Protein AF-A0A537EIB9-F1 (afdb_monomer_lite)

Foldseek 3Di:
DDPPDDFDKAKEWEFPAKEWFPALVRQLVDPDPSVVPDQAAKDLPQQQDPPPGGDPPGFQKMKGKWAFQDKDWDADPVPRAIWIWTWTHHVPGIHIYTYHPVRYDDDDDHRIMMTGITRMDMDTD

Sequence (125 aa):
MKLPAEASVQLAAFPDRLYAYDDQKQMRSSGHWTKDMAPESCIPSGTFHPKTGILDPPNPDIMFCGKVQEVSKLTNSVTAQQFYWALVRTLGGELDVVADPSIVTGTIKAGGIVGARSWMSGRLK

pLDDT: mean 95.41, std 4.85, range [72.38, 98.81]

Radius of gyration: 15.2 Å; chains: 1; bounding box: 36×33×42 Å

Structure (mmCIF, N/CA/C/O backbone):
data_AF-A0A537EIB9-F1
#
_entry.id   AF-A0A537EIB9-F1
#
loop_
_atom_site.group_PDB
_atom_site.id
_atom_site.type_symbol
_atom_site.label_atom_id
_atom_site.label_alt_id
_atom_site.label_comp_id
_atom_site.label_asym_id
_atom_site.label_entity_id
_atom_site.label_seq_id
_atom_site.pdbx_PDB_ins_code
_atom_site.Cartn_x
_atom_site.Cartn_y
_atom_site.Cartn_z
_atom_site.occupancy
_atom_site.B_iso_or_equiv
_atom_site.auth_seq_id
_atom_site.auth_comp_id
_atom_site.auth_asym_id
_atom_site.auth_atom_id
_atom_site.pdbx_PDB_model_num
ATOM 1 N N . MET A 1 1 ? -16.775 -14.042 -22.908 1.00 72.38 1 MET A N 1
ATOM 2 C CA . MET A 1 1 ? -16.289 -12.721 -23.364 1.00 72.38 1 MET A CA 1
ATOM 3 C C . MET A 1 1 ? -15.486 -12.925 -24.646 1.00 72.38 1 MET A C 1
ATOM 5 O O . MET A 1 1 ? -14.662 -13.829 -24.665 1.00 72.38 1 MET A O 1
ATOM 9 N N . LYS A 1 2 ? -15.766 -12.179 -25.727 1.00 89.38 2 LYS A N 1
ATOM 10 C CA . LYS A 1 2 ? -14.902 -12.157 -26.926 1.00 89.38 2 LYS A CA 1
ATOM 11 C C . LYS A 1 2 ? -13.831 -11.086 -26.721 1.00 89.38 2 LYS A C 1
ATOM 13 O O . LYS A 1 2 ? -14.170 -10.021 -26.229 1.00 89.38 2 LYS A O 1
ATOM 18 N N . LEU A 1 3 ? -12.580 -11.383 -27.060 1.00 93.12 3 LEU A N 1
ATOM 19 C CA . LEU A 1 3 ? -11.451 -10.462 -26.897 1.00 93.12 3 LEU A CA 1
ATOM 20 C C . LEU A 1 3 ? -11.145 -9.721 -28.216 1.00 93.12 3 LEU A C 1
ATOM 22 O O . LEU A 1 3 ? -11.345 -10.321 -29.276 1.00 93.12 3 LEU A O 1
ATOM 26 N N . PRO A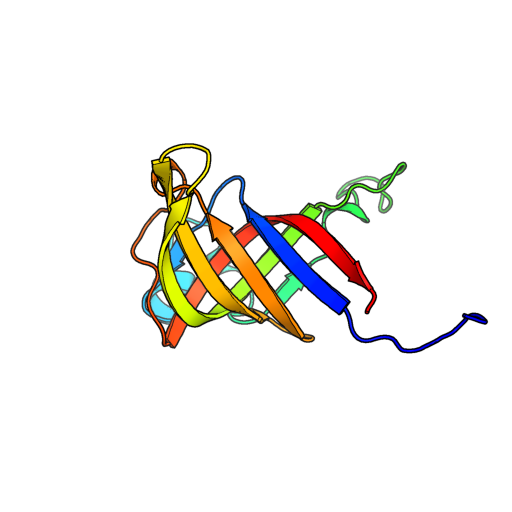 1 4 ? -10.637 -8.469 -28.166 1.00 92.06 4 PRO A N 1
ATOM 27 C CA . PRO A 1 4 ? -10.420 -7.647 -26.964 1.00 92.06 4 PRO A CA 1
ATOM 28 C C . PRO A 1 4 ? -11.741 -7.129 -26.361 1.00 92.06 4 PRO A C 1
ATOM 30 O O . PRO A 1 4 ? -12.714 -6.930 -27.084 1.00 92.06 4 PRO A O 1
ATOM 33 N N . ALA A 1 5 ? -11.780 -6.934 -25.039 1.00 91.50 5 ALA A N 1
ATOM 34 C CA . ALA A 1 5 ? -12.954 -6.434 -24.320 1.00 91.50 5 ALA A CA 1
ATOM 35 C C . ALA A 1 5 ? -12.559 -5.527 -23.152 1.00 91.50 5 ALA A C 1
ATOM 37 O O . ALA A 1 5 ? -11.521 -5.731 -22.524 1.00 91.50 5 ALA A O 1
ATOM 38 N N . GLU A 1 6 ? -13.429 -4.570 -22.841 1.00 91.50 6 GLU A N 1
ATOM 39 C CA . GLU A 1 6 ? -13.375 -3.790 -21.607 1.00 91.50 6 GLU A CA 1
ATOM 40 C C . GLU A 1 6 ? -14.155 -4.514 -20.507 1.00 91.50 6 GLU A C 1
ATOM 42 O O . GLU A 1 6 ? -15.215 -5.097 -20.752 1.00 91.50 6 GLU A O 1
ATOM 47 N N . ALA A 1 7 ? -13.625 -4.491 -19.287 1.00 90.50 7 ALA A N 1
ATOM 48 C CA . ALA A 1 7 ? -14.247 -5.123 -18.136 1.00 90.50 7 ALA A CA 1
ATOM 49 C C . ALA A 1 7 ? -13.967 -4.316 -16.871 1.00 90.50 7 ALA A C 1
ATOM 51 O O . ALA A 1 7 ? -12.869 -3.793 -16.685 1.00 90.50 7 ALA A O 1
ATOM 52 N N . SER A 1 8 ? -14.946 -4.261 -15.969 1.00 91.38 8 SER A N 1
ATOM 53 C CA . SER A 1 8 ? -14.703 -3.775 -14.615 1.00 91.38 8 SER A CA 1
ATOM 54 C C . SER A 1 8 ? -14.006 -4.858 -13.800 1.00 91.38 8 SER A C 1
ATOM 56 O O . SER A 1 8 ? -14.474 -5.996 -13.720 1.00 91.38 8 SER A O 1
ATOM 58 N N . VAL A 1 9 ? -12.908 -4.481 -13.156 1.00 92.88 9 VAL A N 1
ATOM 59 C CA . VAL A 1 9 ? -12.118 -5.357 -12.294 1.00 92.88 9 VAL A CA 1
ATOM 60 C C . VAL A 1 9 ? -12.061 -4.763 -10.892 1.00 92.88 9 VAL A C 1
ATOM 62 O O . VAL A 1 9 ? -11.925 -3.553 -10.730 1.00 92.88 9 VAL A O 1
ATOM 65 N N . GLN A 1 10 ? -12.190 -5.612 -9.876 1.00 94.44 10 GLN A N 1
ATOM 66 C CA . GLN A 1 10 ? -11.785 -5.261 -8.516 1.00 94.44 10 GLN A CA 1
ATOM 67 C C . GLN A 1 10 ? -10.323 -5.674 -8.343 1.00 94.44 10 GLN A C 1
ATOM 69 O O . GLN A 1 10 ? -9.986 -6.825 -8.624 1.00 94.44 10 GLN A O 1
ATOM 74 N N . LEU A 1 11 ? -9.471 -4.736 -7.929 1.00 96.00 11 LEU A N 1
ATOM 75 C CA . LEU A 1 11 ? -8.037 -4.949 -7.741 1.00 96.00 11 LEU A CA 1
ATOM 76 C C . LEU A 1 11 ? -7.682 -4.822 -6.263 1.00 96.00 11 LEU A C 1
ATOM 78 O O . LEU A 1 11 ? -8.024 -3.825 -5.633 1.00 96.00 11 LEU A O 1
ATOM 82 N N . ALA A 1 12 ? -6.952 -5.807 -5.744 1.00 97.81 12 ALA A N 1
ATOM 83 C CA . ALA A 1 12 ? -6.370 -5.777 -4.411 1.00 97.81 12 ALA A CA 1
ATOM 84 C C . ALA A 1 12 ? -4.853 -5.983 -4.479 1.00 97.81 12 ALA A C 1
ATOM 86 O O . ALA A 1 12 ? -4.371 -6.878 -5.178 1.00 97.81 12 ALA A O 1
ATOM 87 N N . ALA A 1 13 ? -4.116 -5.172 -3.727 1.00 98.12 13 ALA A N 1
ATOM 88 C CA . ALA A 1 13 ? -2.674 -5.237 -3.563 1.00 98.12 13 ALA A CA 1
ATOM 89 C C . ALA A 1 13 ? -2.308 -5.630 -2.127 1.00 98.12 13 ALA A C 1
ATOM 91 O O . ALA A 1 13 ? -2.812 -5.066 -1.151 1.00 98.12 13 ALA A O 1
ATOM 92 N N . PHE A 1 14 ? -1.387 -6.583 -2.026 1.00 98.31 14 PHE A N 1
ATOM 93 C CA . PHE A 1 14 ? -0.871 -7.141 -0.784 1.00 98.31 14 PHE A CA 1
ATOM 94 C C . PHE A 1 14 ? 0.626 -6.818 -0.711 1.00 98.31 14 PHE A C 1
ATOM 96 O O . PHE A 1 14 ? 1.432 -7.472 -1.384 1.00 9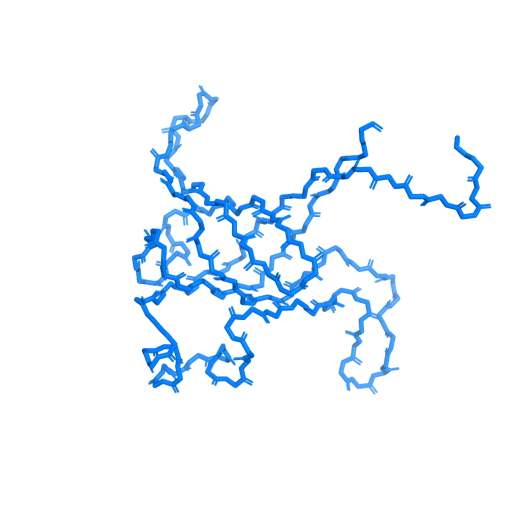8.31 14 PHE A O 1
ATOM 103 N N . PRO A 1 15 ? 1.004 -5.749 0.007 1.00 98.31 15 PRO A N 1
ATOM 104 C CA . PRO A 1 15 ? 2.375 -5.288 0.042 1.00 98.31 15 PRO A CA 1
ATOM 105 C C . PRO A 1 15 ? 3.281 -6.221 0.839 1.00 98.31 15 PRO A C 1
ATOM 107 O O . PRO A 1 15 ? 2.872 -6.780 1.851 1.00 98.31 15 PRO A O 1
ATOM 110 N N . ASP A 1 16 ? 4.536 -6.337 0.406 1.00 96.50 16 ASP A N 1
ATOM 111 C CA . ASP A 1 16 ? 5.623 -6.888 1.230 1.00 96.50 16 ASP A CA 1
ATOM 112 C C . ASP A 1 16 ? 6.195 -5.819 2.182 1.00 96.50 16 ASP A C 1
ATOM 114 O O . ASP A 1 16 ? 6.707 -6.116 3.263 1.00 96.50 16 ASP A O 1
ATOM 118 N N . ARG A 1 17 ? 6.074 -4.552 1.779 1.00 96.50 17 ARG A N 1
ATOM 119 C CA . ARG A 1 17 ? 6.420 -3.354 2.529 1.00 96.50 17 ARG A CA 1
ATOM 120 C C . ARG A 1 17 ? 5.575 -2.181 2.054 1.00 96.50 17 ARG A C 1
ATOM 122 O O . ARG A 1 17 ? 5.382 -1.993 0.852 1.00 96.50 17 ARG A O 1
ATOM 129 N N . LEU A 1 18 ? 5.132 -1.354 2.997 1.00 98.62 18 LEU A N 1
ATOM 130 C CA . LEU A 1 18 ? 4.366 -0.149 2.700 1.00 98.62 18 LEU A CA 1
ATOM 131 C C . LEU A 1 18 ? 4.975 1.063 3.401 1.00 98.62 18 LEU A C 1
ATOM 133 O O . LEU A 1 18 ? 5.170 1.069 4.616 1.00 98.62 18 LEU A O 1
ATOM 137 N N . TYR A 1 19 ? 5.237 2.108 2.625 1.00 98.75 19 TYR A N 1
ATOM 138 C CA . TYR A 1 19 ? 5.652 3.410 3.128 1.00 98.75 19 TYR A CA 1
ATOM 139 C C . TYR A 1 19 ? 4.477 4.374 3.054 1.00 98.75 19 TYR A C 1
ATOM 141 O O . TYR A 1 19 ? 3.892 4.535 1.986 1.00 98.75 19 TYR A O 1
ATOM 149 N N . ALA A 1 20 ? 4.139 5.010 4.170 1.00 98.75 20 ALA A N 1
ATOM 150 C CA . ALA A 1 20 ? 3.068 5.988 4.254 1.00 98.75 20 ALA A CA 1
ATOM 151 C C . ALA A 1 20 ? 3.634 7.376 4.564 1.00 98.75 20 ALA A C 1
ATOM 153 O O . ALA A 1 20 ? 4.481 7.538 5.446 1.00 98.75 20 ALA A O 1
ATOM 154 N N . TYR A 1 21 ? 3.135 8.368 3.836 1.00 98.75 21 TYR A N 1
ATOM 155 C CA . TYR A 1 21 ? 3.555 9.756 3.913 1.00 98.75 21 TYR A CA 1
ATOM 156 C C . TYR A 1 21 ? 2.354 10.677 4.097 1.00 98.75 21 TYR A C 1
ATOM 158 O O . TYR A 1 21 ? 1.277 10.454 3.539 1.00 98.75 21 TYR A O 1
ATOM 166 N N . ASP A 1 22 ? 2.574 11.765 4.820 1.00 98.38 22 ASP A N 1
ATOM 167 C CA . ASP A 1 22 ? 1.608 12.830 5.020 1.00 98.38 22 ASP A CA 1
ATOM 168 C C . ASP A 1 22 ? 1.302 13.577 3.724 1.00 98.38 22 ASP A C 1
ATOM 170 O O . ASP A 1 22 ? 0.151 13.941 3.488 1.00 98.38 22 ASP A O 1
ATOM 174 N N . ASP A 1 23 ? 2.330 13.809 2.906 1.00 98.19 23 ASP A N 1
ATOM 175 C CA . ASP A 1 23 ? 2.252 14.551 1.656 1.00 98.19 23 ASP A CA 1
ATOM 176 C C . ASP A 1 23 ? 3.433 14.228 0.717 1.00 98.19 23 ASP A C 1
ATOM 178 O O . ASP A 1 23 ? 4.346 13.449 1.021 1.00 98.19 23 ASP A O 1
ATOM 182 N N . GLN A 1 24 ? 3.422 14.854 -0.463 1.00 98.00 24 GLN A N 1
ATOM 183 C CA . GLN A 1 24 ? 4.467 14.676 -1.470 1.00 98.00 24 GLN A CA 1
ATOM 184 C C . GLN A 1 24 ? 5.833 15.199 -1.007 1.00 98.00 24 GLN A C 1
ATOM 186 O O . GLN A 1 24 ? 6.859 14.669 -1.438 1.00 98.00 24 GLN A O 1
ATOM 191 N N . LYS A 1 25 ? 5.876 16.225 -0.150 1.00 98.19 25 LYS A N 1
ATOM 192 C CA . LYS A 1 25 ? 7.132 16.792 0.351 1.00 98.19 25 LYS A CA 1
ATOM 193 C C . LYS A 1 25 ? 7.836 15.774 1.243 1.00 98.19 25 LYS A C 1
ATOM 195 O O . LYS A 1 25 ? 9.016 15.509 1.028 1.00 98.19 25 LYS A O 1
ATOM 200 N N . GLN A 1 26 ? 7.115 15.145 2.170 1.00 98.44 26 GLN A N 1
ATOM 201 C CA . GLN A 1 26 ? 7.667 14.088 3.014 1.00 98.44 26 GLN A CA 1
ATOM 202 C C . GLN A 1 26 ? 8.128 12.884 2.182 1.00 98.44 26 GLN A C 1
ATOM 204 O O . GLN A 1 26 ? 9.226 12.380 2.411 1.00 98.44 26 GLN A O 1
ATOM 209 N N . MET A 1 27 ? 7.348 12.467 1.175 1.00 98.38 27 MET A N 1
ATOM 210 C CA . MET A 1 27 ? 7.746 11.392 0.256 1.00 98.38 27 MET A CA 1
ATOM 211 C C . MET A 1 27 ? 9.072 11.711 -0.454 1.00 98.38 27 MET A C 1
ATOM 213 O O . MET A 1 27 ? 9.986 10.886 -0.461 1.00 98.38 27 MET A O 1
ATOM 217 N N . ARG A 1 28 ? 9.207 12.924 -1.008 1.00 98.12 28 ARG A N 1
ATOM 218 C CA . ARG A 1 28 ? 10.409 13.398 -1.722 1.00 98.12 28 ARG A CA 1
ATOM 219 C C . ARG A 1 28 ? 11.633 13.534 -0.816 1.00 98.12 28 ARG A C 1
ATOM 221 O O . ARG A 1 28 ? 12.749 13.315 -1.271 1.00 98.12 28 ARG A O 1
ATOM 228 N N . SER A 1 29 ? 11.433 13.885 0.452 1.00 97.56 29 SER A N 1
ATOM 229 C CA . SER A 1 29 ? 12.501 13.967 1.455 1.00 97.56 29 SER A CA 1
ATOM 230 C C . SER A 1 29 ? 12.805 12.628 2.137 1.00 97.56 29 SER A C 1
ATOM 232 O O . SER A 1 29 ? 13.679 12.578 3.001 1.00 97.56 29 SER A O 1
ATOM 234 N N . SER A 1 30 ? 12.105 11.547 1.780 1.00 96.56 30 SER A N 1
ATOM 235 C CA . SER A 1 30 ? 12.338 10.229 2.368 1.00 96.56 30 SER A CA 1
ATOM 236 C C . SER A 1 30 ? 13.618 9.570 1.837 1.00 96.56 30 SER A C 1
ATOM 238 O O . SER A 1 30 ? 14.097 9.863 0.742 1.00 96.56 30 SER A O 1
ATOM 240 N N . GLY A 1 31 ? 14.164 8.624 2.604 1.00 96.25 31 GLY A N 1
ATOM 241 C CA . GLY A 1 31 ? 15.274 7.764 2.172 1.00 96.25 31 GLY A CA 1
ATOM 242 C C . GLY A 1 31 ? 14.827 6.537 1.368 1.00 96.25 31 GLY A C 1
ATOM 243 O O . GLY A 1 31 ? 15.560 5.553 1.308 1.00 96.25 31 GLY A O 1
ATOM 244 N N . HIS A 1 32 ? 13.605 6.530 0.832 1.00 96.06 32 HIS A N 1
ATOM 245 C CA . HIS A 1 32 ? 12.984 5.369 0.186 1.00 96.06 32 HIS A CA 1
ATOM 246 C C . HIS A 1 32 ? 12.915 5.572 -1.333 1.00 96.06 32 HIS A C 1
ATOM 248 O O . HIS A 1 32 ? 12.955 6.703 -1.807 1.00 96.06 32 HIS A O 1
ATOM 254 N N . TRP A 1 33 ? 12.798 4.490 -2.109 1.00 94.88 33 TRP A N 1
ATOM 255 C CA . TRP A 1 33 ? 12.755 4.555 -3.584 1.00 94.88 33 TRP A CA 1
ATOM 256 C C . TRP A 1 33 ? 11.573 5.374 -4.126 1.00 94.88 33 TRP A C 1
ATOM 258 O O . TRP A 1 33 ? 11.640 5.949 -5.208 1.00 94.88 33 TRP A O 1
ATOM 268 N N . THR A 1 34 ? 10.499 5.480 -3.348 1.00 97.19 34 THR A N 1
ATOM 269 C CA . THR A 1 34 ? 9.303 6.285 -3.642 1.00 97.19 34 THR A CA 1
ATOM 270 C C . THR A 1 34 ? 9.620 7.774 -3.826 1.00 97.19 34 THR A C 1
ATOM 272 O O . THR A 1 34 ? 8.879 8.478 -4.517 1.00 97.19 34 THR A O 1
ATOM 275 N N . LYS A 1 35 ? 10.740 8.265 -3.265 1.00 97.62 35 LYS A N 1
ATOM 276 C CA . LYS A 1 35 ? 11.197 9.653 -3.414 1.00 97.62 35 LYS A CA 1
ATOM 277 C C . LYS A 1 35 ? 11.424 10.043 -4.875 1.00 97.62 35 LYS A C 1
ATOM 279 O O . LYS A 1 35 ? 11.299 11.221 -5.195 1.00 97.62 35 LYS A O 1
ATOM 284 N N . ASP A 1 36 ? 11.696 9.073 -5.746 1.00 96.69 36 ASP A N 1
ATOM 285 C CA . ASP A 1 36 ? 11.977 9.281 -7.168 1.00 96.69 36 ASP A CA 1
ATOM 286 C C . ASP A 1 36 ? 10.741 9.005 -8.055 1.00 96.69 36 ASP A C 1
ATOM 288 O O . ASP A 1 36 ? 10.793 9.178 -9.270 1.00 96.69 36 ASP A O 1
ATOM 292 N N . MET A 1 37 ? 9.596 8.626 -7.466 1.00 96.50 37 MET A N 1
ATOM 293 C CA . MET A 1 37 ? 8.364 8.280 -8.194 1.00 96.50 37 MET A CA 1
ATOM 294 C C . MET A 1 37 ? 7.290 9.369 -8.130 1.00 96.50 37 MET A C 1
ATOM 296 O O . MET A 1 37 ? 7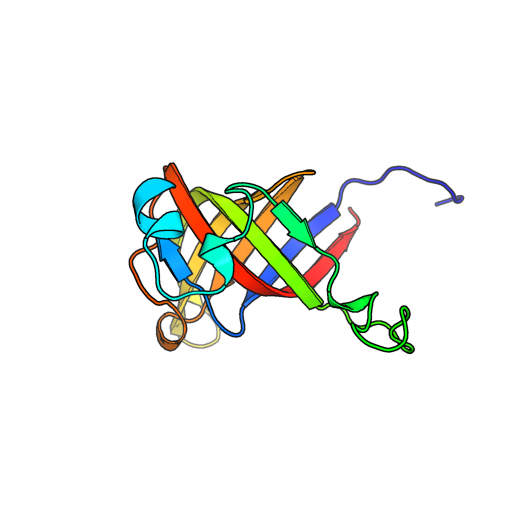.238 10.165 -7.194 1.00 96.50 37 MET A O 1
ATOM 300 N N . ALA A 1 38 ? 6.403 9.453 -9.123 1.00 97.62 38 ALA A N 1
ATOM 301 C CA . ALA A 1 38 ? 5.260 10.367 -9.048 1.00 97.62 38 ALA A CA 1
ATOM 302 C C . ALA A 1 38 ? 4.294 9.941 -7.916 1.00 97.62 38 ALA A C 1
ATOM 304 O O . ALA A 1 38 ? 4.124 8.739 -7.716 1.00 97.62 38 ALA A O 1
ATOM 305 N N . PRO A 1 39 ? 3.644 10.882 -7.194 1.00 97.25 39 PRO A N 1
ATOM 306 C CA . PRO A 1 39 ? 2.708 10.573 -6.098 1.00 97.25 39 PRO A CA 1
ATOM 307 C C . PRO A 1 39 ? 1.576 9.614 -6.467 1.00 97.25 39 PRO A C 1
ATOM 309 O O . PRO A 1 39 ? 1.071 8.900 -5.612 1.00 97.25 39 PRO A O 1
ATOM 312 N N . GLU A 1 40 ? 1.181 9.629 -7.737 1.00 98.31 40 GLU A N 1
ATOM 313 C CA . GLU A 1 40 ? 0.278 8.668 -8.353 1.00 98.31 40 GLU A CA 1
ATOM 314 C C . GLU A 1 40 ? 1.056 8.042 -9.516 1.00 98.31 40 GLU A C 1
ATOM 316 O O . GLU A 1 40 ? 1.362 8.708 -10.504 1.00 98.31 40 GLU A O 1
ATOM 321 N N . SER A 1 41 ? 1.470 6.788 -9.366 1.00 97.44 41 SER A N 1
ATOM 322 C CA . SE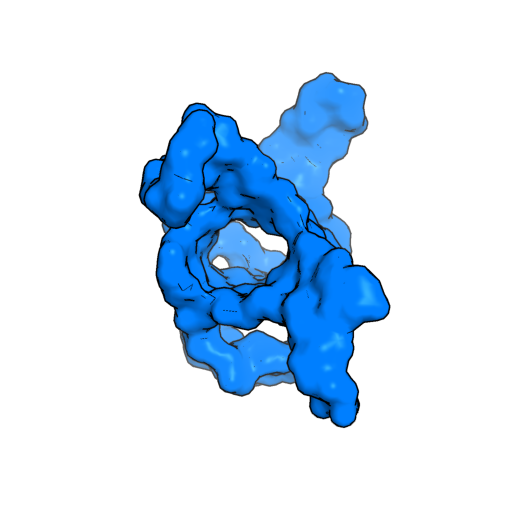R A 1 41 ? 2.224 6.035 -10.373 1.00 97.44 41 SER A CA 1
ATOM 323 C C . SER A 1 41 ? 2.000 4.542 -10.184 1.00 97.44 41 SER A C 1
ATOM 325 O O . SER A 1 41 ? 1.829 4.084 -9.059 1.00 97.44 41 SE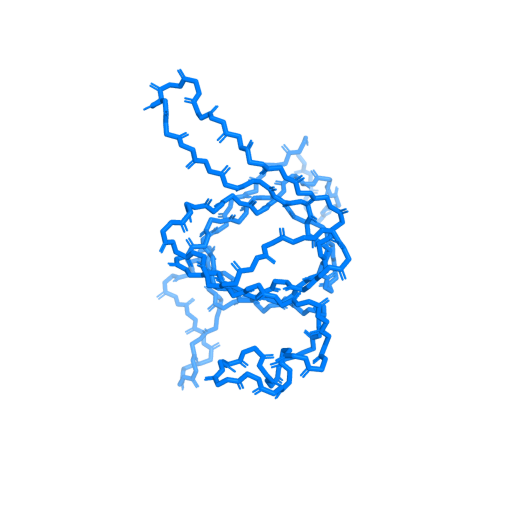R A O 1
ATOM 327 N N . CYS A 1 42 ? 1.997 3.786 -11.278 1.00 95.62 42 CYS A N 1
ATOM 328 C CA . CYS A 1 42 ? 1.819 2.340 -11.261 1.00 95.62 42 CYS A CA 1
ATOM 329 C C . CYS A 1 42 ? 2.760 1.711 -12.292 1.00 95.62 42 CYS A C 1
ATOM 331 O O . CYS A 1 42 ? 2.735 2.080 -13.467 1.00 95.62 42 CYS A O 1
ATOM 333 N N . ILE A 1 43 ? 3.622 0.805 -11.838 1.00 93.31 43 ILE A N 1
ATOM 334 C CA . ILE A 1 43 ? 4.618 0.111 -12.650 1.00 93.31 43 ILE A CA 1
ATOM 335 C C . ILE A 1 43 ? 4.315 -1.390 -12.566 1.00 93.31 43 ILE A C 1
ATOM 337 O O . ILE A 1 43 ? 4.371 -1.949 -11.464 1.00 93.31 43 ILE A O 1
ATOM 341 N N . PRO A 1 44 ? 4.040 -2.068 -13.697 1.00 92.12 44 PRO A N 1
ATOM 342 C CA . PRO A 1 44 ? 3.847 -3.515 -13.738 1.00 92.12 44 PRO A CA 1
ATOM 343 C C . PRO A 1 44 ? 5.201 -4.230 -13.600 1.00 92.12 44 PRO A C 1
ATOM 345 O O . PRO A 1 44 ? 5.739 -4.796 -14.548 1.00 92.12 44 PRO A O 1
ATOM 348 N N . SER A 1 45 ? 5.803 -4.164 -12.412 1.00 92.50 45 SER A N 1
ATOM 349 C CA . SER A 1 45 ? 7.146 -4.698 -12.143 1.00 92.50 45 SER A CA 1
ATOM 350 C C . SER A 1 45 ? 7.275 -6.194 -12.435 1.00 92.50 45 SER A C 1
ATOM 352 O O . SER A 1 45 ? 8.365 -6.663 -12.745 1.00 92.50 45 SER A O 1
ATOM 354 N N . GLY A 1 46 ? 6.169 -6.932 -12.387 1.00 93.19 46 GLY A N 1
ATOM 355 C CA . GLY A 1 46 ? 6.109 -8.352 -12.696 1.00 93.19 46 GLY A CA 1
ATOM 356 C C . GLY A 1 46 ? 6.117 -8.710 -14.182 1.00 93.19 46 GLY A C 1
ATOM 357 O O . GLY A 1 46 ? 6.078 -9.891 -14.515 1.00 93.19 46 GLY A O 1
ATOM 358 N N . THR A 1 47 ? 6.189 -7.728 -15.088 1.00 92.12 47 THR A N 1
ATOM 359 C CA . THR A 1 47 ? 6.288 -7.973 -16.540 1.00 92.12 47 THR A CA 1
ATOM 360 C C . THR A 1 47 ? 7.651 -7.606 -17.128 1.00 92.12 47 THR A C 1
ATOM 362 O O . THR A 1 47 ? 7.919 -7.914 -18.287 1.00 92.12 47 THR A O 1
ATOM 365 N N . PHE A 1 48 ? 8.522 -6.940 -16.364 1.00 88.50 48 PHE A N 1
ATOM 366 C CA . PHE A 1 48 ? 9.798 -6.418 -16.852 1.00 88.50 48 PHE A CA 1
ATOM 367 C C . PHE A 1 48 ? 10.942 -6.779 -15.907 1.00 88.50 48 PHE A C 1
ATOM 369 O O . PHE A 1 48 ? 10.857 -6.595 -14.696 1.00 88.50 48 PHE A O 1
ATOM 376 N N . HIS A 1 49 ? 12.058 -7.227 -16.479 1.00 82.44 49 HIS A N 1
ATOM 377 C CA . HIS A 1 49 ? 13.290 -7.462 -15.738 1.00 82.44 49 HIS A CA 1
ATOM 378 C C . HIS A 1 49 ? 14.353 -6.412 -16.123 1.00 82.44 49 HIS A C 1
ATOM 380 O O . HIS A 1 49 ? 14.667 -6.291 -17.311 1.00 82.44 49 HIS A O 1
ATOM 386 N N . PRO A 1 50 ? 14.981 -5.703 -15.159 1.00 77.81 50 PRO A N 1
ATOM 387 C CA . PRO A 1 50 ? 15.884 -4.574 -15.427 1.00 77.81 50 PRO A CA 1
ATOM 388 C C . PRO A 1 50 ? 17.042 -4.840 -16.389 1.00 77.81 50 PRO A C 1
ATOM 390 O O . PRO A 1 50 ? 17.539 -3.907 -17.009 1.00 77.81 50 PRO A O 1
ATOM 393 N N . LYS A 1 51 ? 17.494 -6.094 -16.501 1.00 81.00 51 LYS A N 1
ATOM 394 C CA . LYS A 1 51 ? 18.632 -6.461 -17.359 1.00 81.00 51 LYS A CA 1
ATOM 395 C C . LYS A 1 51 ? 18.225 -7.047 -18.706 1.00 81.00 51 LYS A C 1
ATOM 397 O O . LYS A 1 51 ? 18.953 -6.887 -19.674 1.00 81.00 51 LYS A O 1
ATOM 402 N N . THR A 1 52 ? 17.113 -7.776 -18.749 1.00 83.69 52 THR A N 1
ATOM 403 C CA . THR A 1 52 ? 16.722 -8.595 -19.913 1.00 83.69 52 THR A CA 1
ATOM 404 C C . THR A 1 52 ? 15.509 -8.034 -20.644 1.00 83.69 52 THR A C 1
ATOM 406 O O . THR A 1 52 ? 15.163 -8.530 -21.708 1.00 83.69 52 THR A O 1
ATOM 409 N N . GLY A 1 53 ? 14.846 -7.015 -20.092 1.00 82.62 53 GLY A N 1
ATOM 410 C CA . GLY A 1 53 ? 13.680 -6.372 -20.692 1.00 82.62 53 GLY A CA 1
ATOM 411 C C . GLY A 1 53 ? 12.363 -7.121 -20.481 1.00 82.62 53 GLY A C 1
ATOM 412 O O . GLY A 1 53 ? 11.320 -6.490 -20.385 1.00 82.62 53 GLY A O 1
ATOM 413 N N . ILE A 1 54 ? 12.389 -8.447 -20.353 1.00 86.44 54 ILE A N 1
ATOM 414 C CA . ILE A 1 54 ? 11.191 -9.277 -20.168 1.00 86.44 54 ILE A CA 1
ATOM 415 C C . ILE A 1 54 ? 11.401 -10.195 -18.965 1.00 86.44 54 ILE A C 1
ATOM 417 O O . ILE A 1 54 ? 12.495 -10.743 -18.784 1.00 86.44 54 ILE A O 1
ATOM 421 N N . LEU A 1 55 ? 10.357 -10.331 -18.143 1.00 87.38 55 LEU A N 1
ATOM 422 C CA . LEU A 1 55 ? 10.266 -11.357 -17.108 1.00 87.38 55 LEU A CA 1
ATOM 423 C C . LEU A 1 55 ? 9.384 -12.505 -17.619 1.00 87.38 55 LEU A C 1
ATOM 425 O O . LEU A 1 55 ? 8.217 -12.279 -17.929 1.00 87.38 55 LEU A O 1
ATOM 429 N N . ASP A 1 56 ? 9.952 -13.708 -17.720 1.00 88.19 56 ASP A N 1
ATOM 430 C CA . ASP A 1 56 ? 9.266 -14.911 -18.206 1.00 88.19 56 ASP A CA 1
ATOM 431 C C . ASP A 1 56 ? 9.545 -16.107 -17.264 1.00 88.19 56 ASP A C 1
ATOM 433 O O . ASP A 1 56 ? 10.712 -16.477 -17.096 1.00 88.19 56 ASP A O 1
ATOM 437 N N . PRO A 1 57 ? 8.521 -16.686 -16.606 1.00 90.50 57 PRO A N 1
ATOM 438 C CA . PRO A 1 57 ? 7.121 -16.265 -16.652 1.00 90.50 57 PRO A CA 1
ATOM 439 C C . PRO A 1 57 ? 6.903 -14.915 -15.947 1.00 90.50 57 PRO A C 1
ATOM 441 O O . PRO A 1 57 ? 7.629 -14.591 -14.999 1.00 90.50 57 PRO A O 1
ATOM 444 N N . PRO A 1 58 ? 5.893 -14.129 -16.361 1.00 92.56 58 PRO A N 1
ATOM 445 C CA . PRO A 1 58 ? 5.501 -12.944 -15.615 1.00 92.56 58 PRO A CA 1
ATOM 446 C C . PRO A 1 58 ? 4.982 -13.344 -14.232 1.00 92.56 58 PRO A C 1
ATOM 448 O O . PRO A 1 58 ? 4.476 -14.450 -14.023 1.00 92.56 58 PRO A O 1
ATOM 451 N N . ASN A 1 59 ? 5.067 -12.417 -13.286 1.00 93.94 59 ASN A N 1
ATOM 452 C CA . ASN A 1 59 ? 4.481 -12.572 -11.962 1.00 93.94 59 ASN A CA 1
ATOM 453 C C . ASN A 1 59 ? 3.519 -11.403 -11.676 1.00 93.94 59 ASN A C 1
ATOM 455 O O . ASN A 1 59 ? 3.550 -10.389 -12.373 1.00 93.94 59 ASN A O 1
ATOM 459 N N . PRO A 1 60 ? 2.617 -11.530 -10.695 1.00 94.94 60 PRO A N 1
ATOM 460 C CA . PRO A 1 60 ? 1.616 -10.505 -10.415 1.00 94.94 60 PRO A CA 1
ATOM 461 C C . PRO A 1 60 ? 2.146 -9.398 -9.481 1.00 94.94 60 PRO A C 1
ATOM 463 O O . PRO A 1 60 ? 1.395 -8.894 -8.648 1.00 94.94 60 PRO A O 1
ATOM 466 N N . ASP A 1 61 ? 3.426 -9.024 -9.587 1.00 95.56 61 ASP A N 1
ATOM 467 C CA . ASP A 1 61 ? 3.998 -7.944 -8.779 1.00 95.56 61 ASP A CA 1
ATOM 468 C C . ASP A 1 61 ? 3.785 -6.571 -9.427 1.00 95.56 61 ASP A C 1
ATOM 470 O O . ASP A 1 61 ? 4.077 -6.358 -10.610 1.00 95.56 61 ASP A O 1
ATOM 474 N N . ILE A 1 62 ? 3.420 -5.586 -8.610 1.00 95.25 62 ILE A N 1
ATOM 475 C CA . ILE A 1 62 ? 3.438 -4.167 -8.974 1.00 95.25 62 ILE A CA 1
ATOM 476 C C . ILE A 1 62 ? 4.293 -3.345 -8.024 1.00 95.25 62 ILE A C 1
ATOM 478 O O . ILE A 1 62 ? 4.462 -3.680 -6.851 1.00 95.25 62 ILE A O 1
ATOM 482 N N . MET A 1 63 ? 4.766 -2.211 -8.528 1.00 96.12 63 MET A N 1
ATOM 483 C CA . MET A 1 63 ? 5.311 -1.122 -7.728 1.00 96.12 63 MET A CA 1
ATOM 484 C C . MET A 1 63 ? 4.483 0.127 -7.993 1.00 96.12 63 MET A C 1
ATOM 486 O O . MET A 1 63 ? 4.302 0.516 -9.146 1.00 96.12 63 MET A O 1
ATOM 490 N N . PHE A 1 64 ? 3.974 0.765 -6.945 1.00 97.75 64 PHE A N 1
ATOM 491 C CA . PHE A 1 64 ? 3.115 1.934 -7.102 1.00 97.75 64 PHE A CA 1
ATOM 492 C C . PHE A 1 64 ? 3.340 2.968 -6.005 1.00 97.75 64 PHE A C 1
ATOM 494 O O . PHE A 1 64 ? 3.768 2.643 -4.896 1.00 97.75 64 PHE A O 1
ATOM 501 N N . CYS A 1 65 ? 2.990 4.210 -6.331 1.00 98.56 65 CYS A N 1
ATOM 502 C CA . CYS A 1 65 ? 2.635 5.232 -5.358 1.00 98.56 65 CYS A CA 1
ATOM 503 C C . CYS A 1 65 ? 1.194 5.670 -5.628 1.00 98.56 65 CYS A C 1
ATOM 505 O O . CYS A 1 65 ? 0.770 5.753 -6.785 1.00 98.56 65 CYS A O 1
ATOM 507 N N . GLY A 1 66 ? 0.437 5.968 -4.580 1.00 98.50 66 GLY A N 1
ATOM 508 C CA . GLY A 1 66 ? -0.928 6.446 -4.744 1.00 98.50 66 GLY A CA 1
ATOM 509 C C . GLY A 1 66 ? -1.437 7.260 -3.569 1.00 98.50 66 GLY A C 1
ATOM 510 O O . GLY A 1 66 ? -0.917 7.183 -2.454 1.00 98.50 66 GLY A O 1
ATOM 511 N N . LYS A 1 67 ? -2.482 8.045 -3.830 1.00 98.69 67 LYS A N 1
ATOM 512 C CA . LYS A 1 67 ? -3.167 8.843 -2.813 1.00 98.69 67 LYS A CA 1
ATOM 513 C C . LYS A 1 67 ? -4.237 8.021 -2.119 1.00 98.69 67 LYS A C 1
ATOM 515 O O . LYS A 1 67 ? -5.122 7.469 -2.775 1.00 98.69 67 LYS A O 1
ATOM 520 N N . VAL A 1 68 ? -4.192 8.014 -0.796 1.00 98.81 68 VAL A N 1
ATOM 521 C CA . VAL A 1 68 ? -5.184 7.343 0.045 1.00 98.81 68 VAL A CA 1
ATOM 522 C C . VAL A 1 68 ? -6.487 8.139 0.003 1.00 98.81 68 VAL A C 1
ATOM 524 O O . VAL A 1 68 ? -6.525 9.288 0.443 1.00 98.81 68 VAL A O 1
ATOM 527 N N . GLN A 1 69 ? -7.546 7.537 -0.531 1.00 98.69 69 GLN A N 1
ATOM 528 C CA . GLN A 1 69 ? -8.895 8.106 -0.512 1.00 98.69 69 GLN A CA 1
ATOM 529 C C . GLN A 1 69 ? -9.588 7.768 0.809 1.00 98.69 69 GLN A C 1
ATOM 531 O O . GLN A 1 69 ? -10.099 8.651 1.492 1.00 98.69 69 GLN A O 1
ATOM 536 N N . GLU A 1 70 ? -9.510 6.499 1.207 1.00 98.75 70 GLU A N 1
ATOM 537 C CA . GLU A 1 70 ? -10.109 5.974 2.432 1.00 98.75 70 GLU A CA 1
ATOM 538 C C . GLU A 1 70 ? -9.123 5.060 3.153 1.00 98.75 70 GLU A C 1
ATOM 540 O O . GLU A 1 70 ? -8.246 4.460 2.532 1.00 98.75 70 GLU A O 1
ATOM 545 N N . VAL A 1 71 ? -9.260 4.954 4.474 1.00 98.75 71 VAL A N 1
ATOM 546 C CA . VAL A 1 71 ? -8.444 4.062 5.300 1.00 98.75 71 VAL A CA 1
ATOM 547 C C . VAL A 1 71 ? -9.255 3.544 6.478 1.00 98.75 71 VAL A C 1
ATOM 549 O O . VAL A 1 71 ? -10.068 4.260 7.061 1.00 98.75 71 VAL A O 1
ATOM 552 N N . SER A 1 72 ? -9.025 2.294 6.860 1.00 98.56 72 SER A N 1
ATOM 553 C CA . SER A 1 72 ? -9.553 1.703 8.087 1.00 98.56 72 SER A CA 1
ATOM 554 C C . SER A 1 72 ? -8.586 0.671 8.649 1.00 98.56 72 SER A C 1
ATOM 556 O O . SER A 1 72 ? -7.874 -0.009 7.911 1.00 98.56 72 SER A O 1
ATOM 558 N N . LYS A 1 73 ? -8.578 0.529 9.976 1.00 98.31 73 LYS A N 1
ATOM 559 C CA . LYS A 1 73 ? -7.945 -0.606 10.650 1.00 98.31 73 LYS A CA 1
ATOM 560 C C . LYS A 1 73 ? -9.032 -1.623 10.969 1.00 98.31 73 LYS A C 1
ATOM 562 O O . LYS A 1 73 ? -9.962 -1.312 11.709 1.00 98.31 73 LYS A O 1
ATOM 567 N N . LEU A 1 74 ? -8.928 -2.807 10.387 1.00 98.44 74 LEU A N 1
ATOM 568 C CA . LEU A 1 74 ? -9.938 -3.857 10.468 1.00 98.44 74 LEU A CA 1
ATOM 569 C C . LEU A 1 74 ? -9.372 -5.077 11.199 1.00 98.44 74 LEU A C 1
ATOM 571 O O . LEU A 1 74 ? -8.158 -5.254 11.282 1.00 98.44 74 LEU A O 1
ATOM 575 N N . THR A 1 75 ? -10.260 -5.926 11.712 1.00 98.31 75 THR A N 1
ATOM 576 C CA . THR A 1 75 ? -9.906 -7.233 12.278 1.00 98.31 75 THR A CA 1
ATOM 577 C C . THR A 1 75 ? -10.407 -8.322 11.344 1.00 98.31 75 THR A C 1
ATOM 579 O O . THR A 1 75 ? -11.587 -8.359 10.997 1.00 98.31 75 THR A O 1
ATOM 582 N N . ASN A 1 76 ? -9.518 -9.227 10.946 1.00 96.50 76 ASN A N 1
ATOM 5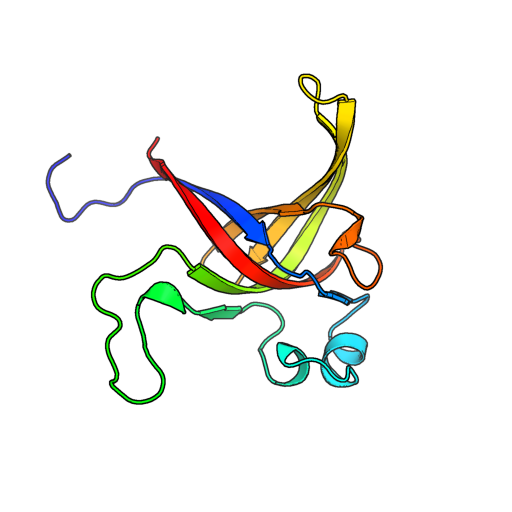83 C CA . ASN A 1 76 ? -9.877 -10.402 10.167 1.00 96.50 76 ASN A CA 1
ATOM 584 C C . ASN A 1 76 ? -10.719 -11.344 11.040 1.00 96.50 76 ASN A C 1
ATOM 586 O O . ASN A 1 76 ? -10.250 -11.813 12.073 1.00 96.50 76 ASN A O 1
ATOM 590 N N . SER A 1 77 ? -11.956 -11.632 10.637 1.00 96.25 77 SER A N 1
ATOM 591 C CA . SER A 1 77 ? -12.874 -12.463 11.427 1.00 96.25 77 SER A CA 1
ATOM 592 C C . SER A 1 77 ? -12.449 -13.932 11.539 1.00 96.25 77 SER A C 1
ATOM 594 O O . SER A 1 77 ? -12.893 -14.618 12.453 1.00 96.25 77 SER A O 1
ATOM 596 N N . VAL A 1 78 ? -11.589 -14.415 10.637 1.00 97.31 78 VAL A N 1
ATOM 597 C CA . VAL A 1 78 ? -11.081 -15.794 10.630 1.00 97.31 78 VAL A CA 1
ATOM 598 C C . VAL A 1 78 ? -9.848 -15.928 11.521 1.00 97.31 78 VAL A C 1
ATOM 600 O O . VAL A 1 78 ? -9.731 -16.896 12.265 1.00 97.31 78 VAL A O 1
ATOM 603 N N . THR A 1 79 ? -8.921 -14.967 11.455 1.00 96.75 79 THR A N 1
ATOM 604 C CA . THR A 1 79 ? -7.631 -15.051 12.168 1.00 96.75 79 THR A CA 1
ATOM 605 C C . THR A 1 79 ? -7.562 -14.203 13.436 1.00 96.75 79 THR A C 1
ATOM 607 O O . THR A 1 79 ? -6.595 -14.314 14.183 1.00 96.75 79 THR A O 1
ATOM 610 N N . ALA A 1 80 ? -8.548 -13.332 13.665 1.00 97.31 80 ALA A N 1
ATOM 611 C CA . ALA A 1 80 ? -8.559 -12.286 14.691 1.00 97.31 80 ALA A CA 1
ATOM 612 C C . ALA A 1 80 ? -7.394 -11.276 14.605 1.00 97.31 80 ALA A C 1
ATOM 614 O O . ALA A 1 80 ? -7.235 -10.434 15.489 1.00 97.31 80 ALA A O 1
ATOM 615 N N . GLN A 1 81 ? -6.590 -11.317 13.538 1.00 97.81 81 GLN A N 1
ATOM 616 C CA . GLN A 1 81 ? -5.468 -10.400 13.346 1.00 97.81 81 GLN A CA 1
ATOM 617 C C . GLN A 1 81 ? -5.941 -9.063 12.777 1.00 97.81 81 GLN A C 1
ATOM 619 O O . GLN A 1 81 ? -6.880 -9.004 11.978 1.00 97.81 81 GLN A O 1
ATOM 624 N N . GLN A 1 82 ? -5.277 -7.985 13.186 1.00 98.19 82 GLN A N 1
ATOM 625 C CA . GLN A 1 82 ? -5.549 -6.651 12.665 1.00 98.19 82 GLN A CA 1
ATOM 626 C C . GLN A 1 82 ? -4.796 -6.411 11.359 1.00 98.19 82 GLN A C 1
ATOM 628 O O . GLN A 1 82 ? -3.636 -6.790 11.240 1.00 98.19 82 GLN A O 1
ATOM 633 N N . PHE A 1 83 ? -5.427 -5.709 10.425 1.00 98.50 83 PHE A N 1
ATOM 634 C CA . PHE A 1 83 ? -4.810 -5.247 9.185 1.00 98.50 83 PHE A CA 1
ATOM 635 C C . PHE A 1 83 ? -5.309 -3.846 8.827 1.00 98.50 83 PHE A C 1
ATOM 637 O O . PHE A 1 83 ? -6.365 -3.406 9.290 1.00 98.50 83 PHE A O 1
ATOM 644 N N . TYR A 1 84 ? -4.543 -3.131 8.012 1.00 98.69 84 TYR A N 1
ATOM 645 C CA . TYR A 1 84 ? -5.001 -1.901 7.383 1.00 98.69 84 TYR A CA 1
ATOM 646 C C . TYR A 1 84 ? -5.642 -2.214 6.039 1.00 98.69 84 TYR A C 1
ATOM 648 O O . TYR A 1 84 ? -5.066 -2.942 5.234 1.00 98.69 84 TYR A O 1
ATOM 656 N N . TRP A 1 85 ? -6.807 -1.625 5.797 1.00 98.69 85 TRP A N 1
ATOM 657 C CA . TRP A 1 85 ? -7.389 -1.481 4.470 1.00 98.69 85 TRP A CA 1
ATOM 658 C C . TRP A 1 85 ? -7.296 -0.015 4.051 1.00 98.69 85 TRP A C 1
ATOM 660 O O . TRP A 1 85 ? -7.551 0.876 4.866 1.00 98.69 85 TRP A O 1
ATOM 670 N N . ALA A 1 86 ? -6.944 0.237 2.794 1.00 98.75 86 ALA A N 1
ATOM 671 C CA . ALA A 1 86 ? -7.001 1.563 2.203 1.00 98.75 86 ALA A CA 1
ATOM 672 C C . ALA A 1 86 ? -7.460 1.505 0.745 1.00 98.75 86 ALA A C 1
ATOM 674 O O . ALA A 1 86 ? -6.940 0.705 -0.031 1.00 98.75 86 ALA A O 1
ATOM 675 N N . LEU A 1 87 ? -8.372 2.399 0.362 1.00 98.75 87 LEU A N 1
ATOM 676 C CA . LEU A 1 87 ? -8.676 2.659 -1.043 1.00 98.75 87 LEU A CA 1
ATOM 677 C C . LEU A 1 87 ? -7.646 3.651 -1.578 1.00 98.75 87 LEU A C 1
ATOM 679 O O . LEU A 1 87 ? -7.554 4.784 -1.092 1.00 98.75 87 LEU A O 1
ATOM 683 N N . VAL A 1 88 ? -6.854 3.233 -2.562 1.00 98.69 88 VAL A N 1
ATOM 684 C CA . VAL A 1 88 ? -5.731 4.024 -3.067 1.00 98.69 88 VAL A CA 1
ATOM 685 C C . VAL A 1 88 ? -5.909 4.325 -4.543 1.00 98.69 88 VAL A C 1
ATOM 687 O O . VAL A 1 88 ? -6.025 3.424 -5.372 1.00 98.69 88 VAL A O 1
ATOM 690 N N . ARG A 1 89 ? -5.857 5.615 -4.877 1.00 98.56 89 ARG A N 1
ATOM 691 C CA . ARG A 1 89 ? -5.845 6.089 -6.257 1.00 98.56 89 ARG A CA 1
ATOM 692 C C . ARG A 1 89 ? -4.417 6.169 -6.779 1.00 98.56 89 ARG A C 1
ATOM 694 O O . ARG A 1 89 ? -3.577 6.859 -6.202 1.00 98.56 89 ARG A O 1
ATOM 701 N N . THR A 1 90 ? -4.169 5.501 -7.895 1.00 97.38 90 THR A N 1
ATOM 702 C CA . THR A 1 90 ? -2.902 5.515 -8.635 1.00 97.38 90 THR A CA 1
ATOM 703 C C . THR A 1 90 ? -3.097 6.168 -10.005 1.00 97.38 90 THR A C 1
ATOM 705 O O . THR A 1 90 ? -4.213 6.536 -10.382 1.00 97.38 90 THR A O 1
ATOM 708 N N . LEU A 1 91 ? -2.019 6.296 -10.783 1.00 94.62 91 LEU A N 1
ATOM 709 C CA . LEU A 1 91 ? -2.152 6.644 -12.193 1.00 94.62 91 LEU A CA 1
ATOM 710 C C . LEU A 1 91 ? -2.769 5.456 -12.948 1.00 94.62 91 LEU A C 1
ATOM 712 O O . LEU A 1 91 ? -2.120 4.425 -13.102 1.00 94.62 91 LEU A O 1
ATOM 716 N N . GLY A 1 92 ? -4.001 5.621 -13.433 1.00 88.38 92 GLY A N 1
ATOM 717 C CA . GLY A 1 92 ? -4.706 4.618 -14.241 1.00 88.38 92 GLY A CA 1
ATOM 718 C C . GLY A 1 92 ? -5.831 3.870 -13.522 1.00 88.38 92 GLY A C 1
ATOM 719 O O . GLY A 1 92 ? -6.547 3.116 -14.174 1.00 88.38 92 GLY A O 1
ATOM 720 N N . GLY A 1 93 ? -6.037 4.095 -12.221 1.00 93.75 93 GLY A N 1
ATOM 721 C CA . GLY A 1 93 ? -7.172 3.515 -11.506 1.00 93.75 93 GLY A CA 1
ATOM 722 C C . GLY A 1 93 ? -7.016 3.483 -9.991 1.00 93.75 93 GLY A C 1
ATOM 723 O O . GLY A 1 93 ? -6.052 4.006 -9.422 1.00 93.75 93 GLY A O 1
ATOM 724 N N . GLU A 1 94 ? -7.984 2.842 -9.350 1.00 97.06 94 GLU A N 1
ATOM 725 C CA . GLU A 1 94 ? -8.044 2.645 -7.905 1.00 97.06 94 GLU A CA 1
ATOM 726 C C . GLU A 1 94 ? -7.865 1.169 -7.561 1.00 97.06 94 GLU A C 1
ATOM 728 O O . GLU A 1 94 ? -8.227 0.282 -8.340 1.00 97.06 94 GLU A O 1
ATOM 733 N N . LEU A 1 95 ? -7.288 0.912 -6.393 1.00 97.50 95 LEU A N 1
ATOM 734 C CA . LEU A 1 95 ? -7.078 -0.433 -5.879 1.00 97.50 95 LEU A CA 1
ATOM 735 C C . LEU A 1 95 ? -7.202 -0.460 -4.356 1.00 97.50 95 LEU A C 1
ATOM 737 O O . LEU A 1 95 ? -6.860 0.507 -3.667 1.00 97.50 95 LEU A O 1
ATOM 741 N N . ASP A 1 96 ? -7.677 -1.590 -3.843 1.00 98.56 96 ASP A N 1
ATOM 742 C CA . ASP A 1 96 ? -7.664 -1.902 -2.421 1.00 98.56 96 ASP A CA 1
ATOM 743 C C . ASP A 1 96 ? -6.236 -2.263 -1.998 1.00 98.56 96 ASP A C 1
ATOM 745 O O . ASP A 1 96 ? -5.598 -3.120 -2.607 1.00 98.56 96 ASP A O 1
ATOM 749 N N . VAL A 1 97 ? -5.728 -1.656 -0.929 1.00 98.62 97 VAL A N 1
ATOM 750 C CA . VAL A 1 97 ? -4.452 -2.034 -0.310 1.00 98.62 97 VAL A CA 1
ATOM 751 C C . VAL A 1 97 ? -4.735 -2.671 1.038 1.00 98.62 97 VAL A C 1
ATOM 753 O O . VAL A 1 97 ? -5.340 -2.041 1.905 1.00 98.62 97 VAL A O 1
ATOM 756 N N . VAL A 1 98 ? -4.278 -3.908 1.222 1.00 98.31 98 VAL A N 1
ATOM 757 C CA . VAL A 1 98 ? -4.459 -4.675 2.461 1.00 98.31 98 VAL A CA 1
ATOM 758 C C . VAL A 1 98 ? -3.093 -4.961 3.068 1.00 98.31 98 VAL A C 1
ATOM 760 O O . VAL A 1 98 ? -2.367 -5.812 2.565 1.00 98.31 98 VAL A O 1
ATOM 763 N N . ALA A 1 99 ? -2.732 -4.257 4.139 1.00 98.44 99 ALA A N 1
ATOM 764 C CA . ALA A 1 99 ? -1.396 -4.317 4.729 1.00 98.44 99 ALA A CA 1
ATOM 765 C C . ALA A 1 99 ? -1.414 -4.824 6.175 1.00 98.44 99 ALA A C 1
ATOM 767 O O . ALA A 1 99 ? -2.190 -4.350 7.010 1.00 98.44 99 ALA A O 1
ATOM 768 N N . ASP A 1 100 ? -0.502 -5.742 6.491 1.00 97.94 100 ASP A N 1
ATOM 769 C CA . ASP A 1 100 ? -0.199 -6.102 7.874 1.00 97.94 100 ASP A CA 1
ATOM 770 C C . ASP A 1 100 ? 0.419 -4.887 8.606 1.00 97.94 100 ASP A C 1
ATOM 772 O O . ASP A 1 100 ? 1.271 -4.200 8.035 1.00 97.94 100 ASP A O 1
ATOM 776 N N . PRO A 1 101 ? 0.037 -4.573 9.858 1.00 97.88 101 PRO A N 1
ATOM 777 C CA . PRO A 1 101 ? 0.582 -3.419 10.567 1.00 97.88 101 PRO A CA 1
ATOM 778 C C . PRO A 1 101 ? 2.108 -3.454 10.748 1.00 97.88 101 PRO A C 1
ATOM 780 O O . PRO A 1 101 ? 2.719 -2.394 10.856 1.00 97.88 101 PRO A O 1
ATOM 783 N N . SER A 1 102 ? 2.728 -4.638 10.775 1.00 97.56 102 SER A N 1
ATOM 784 C CA . SER A 1 102 ? 4.172 -4.819 10.986 1.00 97.56 102 SER A CA 1
ATOM 785 C C . SER A 1 102 ? 5.038 -4.401 9.796 1.00 97.56 102 SER A C 1
ATOM 787 O O . SER A 1 102 ? 6.218 -4.105 9.981 1.00 97.56 102 SER A O 1
ATOM 789 N N . ILE A 1 103 ? 4.471 -4.336 8.587 1.00 97.88 103 ILE A N 1
ATOM 790 C CA . ILE A 1 103 ? 5.195 -3.949 7.363 1.00 97.88 103 ILE A CA 1
ATOM 791 C C . ILE A 1 103 ? 5.001 -2.472 6.989 1.00 97.88 103 ILE A C 1
ATOM 793 O O . ILE A 1 103 ? 5.556 -2.006 5.987 1.00 97.88 103 ILE A O 1
ATOM 797 N N . VAL A 1 104 ? 4.201 -1.737 7.770 1.00 98.44 104 VAL A N 1
ATOM 798 C CA . VAL A 1 104 ? 3.878 -0.328 7.530 1.00 98.44 104 VAL A CA 1
ATOM 799 C C . VAL A 1 104 ? 4.903 0.566 8.219 1.00 98.44 104 VAL A C 1
ATOM 801 O O . VAL A 1 104 ? 5.066 0.546 9.436 1.00 98.44 104 VAL A O 1
ATOM 804 N N . THR A 1 105 ? 5.571 1.403 7.430 1.00 98.44 105 THR A N 1
ATOM 805 C CA . THR A 1 105 ? 6.407 2.502 7.924 1.00 98.44 105 THR A CA 1
ATOM 806 C C . THR A 1 105 ? 5.660 3.820 7.743 1.00 98.44 105 THR A C 1
ATOM 808 O O . THR A 1 105 ? 5.341 4.194 6.616 1.00 98.44 105 THR A O 1
ATOM 811 N N . GLY A 1 106 ? 5.411 4.536 8.841 1.00 97.81 106 GLY A N 1
ATOM 812 C CA . GLY A 1 106 ? 4.602 5.761 8.857 1.00 97.81 106 GLY A CA 1
ATOM 813 C C . GLY A 1 106 ? 3.137 5.499 9.219 1.00 97.81 106 GLY A C 1
ATOM 814 O O . GLY A 1 106 ? 2.795 4.431 9.725 1.00 97.81 106 GLY A O 1
ATOM 815 N N . THR A 1 107 ? 2.269 6.480 8.961 1.00 98.25 107 THR A N 1
ATOM 816 C CA . THR A 1 107 ? 0.831 6.405 9.273 1.00 98.25 107 THR A CA 1
ATOM 817 C C . THR A 1 107 ? 0.013 6.517 7.994 1.00 98.25 107 THR A C 1
ATOM 819 O O . THR A 1 107 ? 0.075 7.531 7.303 1.00 98.25 107 THR A O 1
ATOM 822 N N . ILE A 1 108 ? -0.788 5.494 7.687 1.00 98.56 108 ILE A N 1
ATOM 823 C CA . ILE A 1 108 ? -1.733 5.545 6.566 1.00 98.56 108 ILE A CA 1
ATOM 824 C C . ILE A 1 108 ? -2.891 6.465 6.963 1.00 98.56 108 ILE A C 1
ATOM 826 O O . ILE A 1 108 ? -3.568 6.217 7.961 1.00 98.56 108 ILE A O 1
ATOM 830 N N . LYS A 1 109 ? -3.127 7.525 6.187 1.00 98.25 109 LYS A N 1
ATOM 831 C CA . LYS A 1 109 ? -4.209 8.486 6.429 1.00 98.25 109 LYS A CA 1
ATOM 832 C C . LYS A 1 109 ? -4.848 8.933 5.121 1.00 98.25 109 LYS A C 1
ATOM 834 O O . LYS A 1 109 ? -4.148 9.058 4.118 1.00 98.25 109 LYS A O 1
ATOM 839 N N . ALA A 1 110 ? -6.144 9.231 5.150 1.00 98.56 110 ALA A N 1
ATOM 840 C CA . ALA A 1 110 ? -6.833 9.843 4.016 1.00 98.56 110 ALA A CA 1
ATOM 841 C C . ALA A 1 110 ? -6.150 11.161 3.603 1.00 98.56 110 ALA A C 1
ATOM 843 O O . ALA A 1 110 ? -5.711 11.943 4.451 1.00 98.56 110 ALA A O 1
ATOM 844 N N . GLY A 1 111 ? -6.013 11.380 2.295 1.00 98.44 111 GLY A N 1
ATOM 845 C CA . GLY A 1 111 ? -5.268 12.497 1.709 1.00 98.44 111 GLY A CA 1
ATOM 846 C C . GLY A 1 111 ? -3.742 12.331 1.710 1.00 98.44 111 GLY A C 1
ATOM 847 O O . GLY A 1 111 ? -3.062 13.081 1.010 1.00 98.44 111 GLY A O 1
ATOM 848 N N . GLY A 1 112 ? -3.205 11.350 2.445 1.00 98.69 112 GLY A N 1
ATOM 849 C CA . GLY A 1 112 ? -1.791 10.987 2.416 1.00 98.69 112 GLY A CA 1
ATOM 850 C C . GLY A 1 112 ? -1.399 10.216 1.153 1.00 98.69 112 GLY A C 1
ATOM 851 O O . GLY A 1 112 ? -2.225 9.925 0.282 1.00 98.69 112 GLY A O 1
ATOM 852 N N . ILE A 1 113 ? -0.119 9.863 1.063 1.00 98.81 113 ILE A N 1
ATOM 853 C CA . ILE A 1 113 ? 0.444 9.070 -0.035 1.00 98.81 113 ILE A CA 1
ATOM 854 C C . ILE A 1 113 ? 0.986 7.766 0.533 1.00 98.81 113 ILE A C 1
ATOM 856 O O . ILE A 1 113 ? 1.681 7.774 1.546 1.00 98.81 113 ILE A O 1
ATOM 860 N N . VAL A 1 114 ? 0.724 6.656 -0.145 1.00 98.81 114 VAL A N 1
ATOM 861 C CA . VAL A 1 114 ? 1.410 5.390 0.114 1.00 98.81 114 VAL A CA 1
ATOM 862 C C . VAL A 1 114 ? 2.274 5.003 -1.074 1.00 98.81 114 VAL A C 1
ATOM 864 O O . VAL A 1 114 ? 1.938 5.316 -2.214 1.00 98.81 114 VAL A O 1
ATOM 867 N N . GLY A 1 115 ? 3.378 4.315 -0.806 1.00 98.56 115 GLY A N 1
ATOM 868 C CA . GLY A 1 115 ? 4.199 3.670 -1.820 1.00 98.56 115 GLY A CA 1
ATOM 869 C C . GLY A 1 115 ? 4.543 2.247 -1.405 1.00 98.56 115 GLY A C 1
ATOM 870 O O . GLY A 1 115 ? 4.929 2.010 -0.256 1.00 98.56 115 GLY A O 1
ATOM 871 N N . ALA A 1 116 ? 4.381 1.301 -2.324 1.00 98.12 116 ALA A N 1
ATOM 872 C CA . ALA A 1 116 ? 4.548 -0.115 -2.033 1.00 98.12 116 ALA A CA 1
ATOM 873 C C . ALA A 1 116 ? 4.997 -0.917 -3.256 1.00 98.12 116 ALA A C 1
ATOM 875 O O . ALA A 1 116 ? 4.718 -0.558 -4.404 1.00 98.12 116 ALA A O 1
ATOM 876 N N . ARG A 1 117 ? 5.668 -2.037 -2.976 1.00 96.81 117 ARG A N 1
ATOM 877 C CA . ARG A 1 117 ? 5.713 -3.189 -3.874 1.00 96.81 117 ARG A CA 1
ATOM 878 C C . ARG A 1 117 ? 4.672 -4.180 -3.376 1.00 96.81 117 ARG A C 1
ATOM 880 O O . ARG A 1 117 ? 4.501 -4.335 -2.168 1.00 96.81 117 ARG A O 1
ATOM 887 N N . SER A 1 118 ? 3.916 -4.793 -4.272 1.00 97.75 118 SER A N 1
ATOM 888 C CA . SER A 1 118 ? 2.805 -5.650 -3.870 1.00 97.75 118 SER A CA 1
ATOM 889 C C . SER A 1 118 ? 2.558 -6.769 -4.852 1.00 97.75 118 SER A C 1
ATOM 891 O O . SER A 1 118 ? 2.628 -6.561 -6.059 1.00 97.75 118 SER A O 1
ATOM 893 N N . TRP A 1 119 ? 2.178 -7.919 -4.309 1.00 97.75 119 TRP A N 1
ATOM 894 C CA . TRP A 1 119 ? 1.491 -8.949 -5.069 1.00 97.75 119 TRP A CA 1
ATOM 895 C C . TRP A 1 119 ? 0.045 -8.499 -5.318 1.00 97.75 119 TRP A C 1
ATOM 897 O O . TRP A 1 119 ? -0.593 -7.941 -4.418 1.00 97.75 119 TRP A O 1
ATOM 907 N N . MET A 1 120 ? -0.478 -8.723 -6.522 1.00 95.62 120 MET A N 1
ATOM 908 C CA . MET A 1 120 ? -1.834 -8.331 -6.903 1.00 95.62 120 MET A CA 1
ATOM 909 C C . MET A 1 120 ? -2.774 -9.507 -7.122 1.00 95.62 120 MET A C 1
ATOM 911 O O . MET A 1 120 ? -2.418 -10.518 -7.724 1.00 95.62 120 MET A O 1
ATOM 915 N N . SER A 1 121 ? -4.037 -9.277 -6.769 1.00 96.38 121 SER A N 1
ATOM 916 C CA . SER A 1 121 ? -5.170 -10.079 -7.213 1.00 96.38 121 SER A CA 1
ATOM 917 C C . SER A 1 121 ? -6.194 -9.200 -7.916 1.00 96.38 121 SER A C 1
ATOM 919 O O . SER A 1 121 ? -6.500 -8.097 -7.463 1.00 96.38 121 SER A O 1
ATOM 921 N N . GLY A 1 122 ? -6.761 -9.719 -9.002 1.00 93.69 122 GLY A N 1
ATOM 922 C CA . GLY A 1 122 ? -7.851 -9.090 -9.731 1.00 93.69 122 GLY A CA 1
ATOM 923 C C . GLY A 1 122 ? -9.028 -10.042 -9.883 1.00 93.69 122 GLY A C 1
ATOM 924 O O . GLY A 1 122 ? -8.844 -11.214 -10.211 1.00 93.69 122 GLY A O 1
ATOM 925 N N . ARG A 1 123 ? -10.246 -9.539 -9.680 1.00 94.00 123 ARG A N 1
ATOM 926 C CA . ARG A 1 123 ? -11.478 -10.272 -9.985 1.00 94.00 123 ARG A CA 1
ATOM 927 C C . ARG A 1 123 ? -12.276 -9.519 -11.039 1.00 94.00 123 ARG A C 1
ATOM 929 O O . ARG A 1 123 ? -12.735 -8.404 -10.790 1.00 94.00 123 ARG A O 1
ATOM 936 N N . LEU A 1 124 ? -12.448 -10.146 -12.202 1.00 91.44 124 LEU A N 1
ATOM 937 C CA . LEU A 1 124 ? -13.394 -9.684 -13.215 1.00 91.44 124 LEU A CA 1
ATOM 938 C C . LEU A 1 124 ? -14.816 -9.812 -12.662 1.00 91.44 124 LEU A C 1
ATOM 940 O O . LEU A 1 124 ? -15.140 -10.814 -12.014 1.00 91.44 124 LEU A O 1
ATOM 944 N N . LYS A 1 125 ? -15.629 -8.783 -12.888 1.00 77.81 125 LYS A N 1
ATOM 945 C CA . LYS A 1 125 ? -17.062 -8.825 -12.589 1.00 77.81 125 LYS A CA 1
ATOM 946 C C . LYS A 1 125 ? -17.834 -9.585 -13.660 1.00 77.81 125 LYS A C 1
ATOM 948 O O . LYS A 1 125 ? -17.460 -9.478 -14.849 1.00 77.81 125 LYS A O 1
#

Secondary structure (DSSP, 8-state):
-PSS----EEEEEEEEEEEEESSHHHHHTSSSGGGGS-SSEEE-GGG--TTTS--SS--SEEEEEEEEEEEEEEE-TTT--EEEEEEEEETTEEEEEEE-GGGEES---TT-EEEEEEEEEEEE-